Protein AF-A0A800DU21-F1 (afdb_monomer_lite)

Structure (mmCIF, N/CA/C/O backbone):
data_AF-A0A800DU21-F1
#
_entry.id   AF-A0A800DU21-F1
#
loop_
_atom_site.group_PDB
_atom_site.id
_atom_site.type_symbol
_atom_site.label_atom_id
_atom_site.label_alt_id
_atom_site.label_comp_id
_ato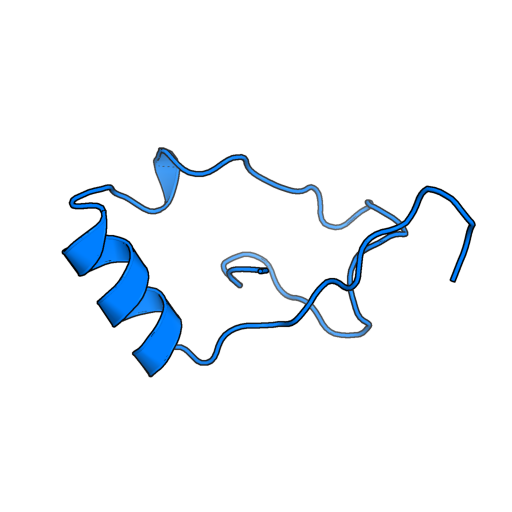m_site.label_asym_id
_atom_site.label_entity_id
_atom_site.label_seq_id
_atom_site.pdbx_PDB_ins_code
_atom_site.Cartn_x
_atom_site.Cartn_y
_atom_site.Cartn_z
_a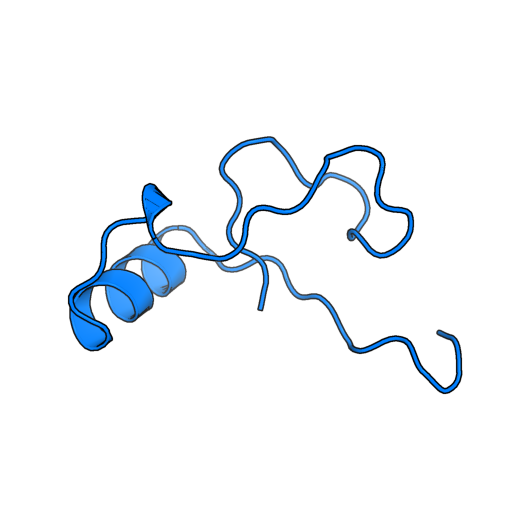tom_site.occupancy
_atom_site.B_iso_or_equiv
_atom_site.auth_seq_id
_atom_site.auth_comp_id
_atom_site.auth_asym_id
_atom_site.auth_atom_id
_atom_site.pdbx_PDB_model_num
ATOM 1 N N . MET A 1 1 ? 4.805 -3.853 -20.977 1.00 61.72 1 MET A N 1
ATOM 2 C CA . MET A 1 1 ? 3.637 -4.585 -20.444 1.00 61.72 1 MET A CA 1
ATOM 3 C C . MET A 1 1 ? 3.739 -6.018 -20.922 1.00 61.72 1 MET A C 1
ATOM 5 O O . MET A 1 1 ? 3.710 -6.239 -22.125 1.00 61.72 1 MET A O 1
ATOM 9 N N . HIS A 1 2 ? 3.948 -6.955 -20.001 1.00 73.25 2 HIS A N 1
ATOM 10 C CA . HIS A 1 2 ? 3.989 -8.387 -20.309 1.00 73.25 2 HIS A CA 1
ATOM 11 C C . HIS A 1 2 ? 2.597 -9.010 -20.178 1.00 73.25 2 HIS A C 1
ATOM 13 O O . HIS A 1 2 ? 1.719 -8.431 -19.545 1.00 73.25 2 HIS A O 1
ATOM 19 N N . ILE A 1 3 ? 2.425 -10.217 -20.721 1.00 82.62 3 ILE A N 1
ATOM 20 C CA . ILE A 1 3 ? 1.152 -10.961 -20.722 1.00 82.62 3 ILE A CA 1
ATOM 21 C C . ILE A 1 3 ? 0.591 -11.152 -19.300 1.00 82.62 3 ILE A C 1
ATOM 23 O O . ILE A 1 3 ? -0.618 -11.128 -19.107 1.00 82.62 3 ILE A O 1
ATOM 27 N N . LEU A 1 4 ? 1.466 -11.299 -18.299 1.00 87.06 4 LEU A N 1
ATOM 28 C CA . LEU A 1 4 ? 1.089 -11.552 -16.903 1.00 87.06 4 LEU A CA 1
ATOM 29 C C . LEU A 1 4 ? 1.200 -10.320 -15.993 1.00 87.06 4 LEU A C 1
ATOM 31 O O . LEU A 1 4 ? 1.011 -10.438 -14.787 1.00 87.06 4 LEU A O 1
ATOM 35 N N . GLN A 1 5 ? 1.538 -9.147 -16.536 1.00 84.19 5 GLN A N 1
ATOM 36 C CA . GLN A 1 5 ? 1.759 -7.951 -15.727 1.00 84.19 5 GLN A CA 1
ATOM 37 C C . GLN A 1 5 ? 0.496 -7.074 -15.710 1.00 84.19 5 GLN A C 1
ATOM 39 O O . GLN A 1 5 ? 0.162 -6.483 -16.743 1.00 84.19 5 GLN A O 1
ATOM 44 N N . PRO A 1 6 ? -0.200 -6.950 -14.564 1.00 85.94 6 PRO A N 1
ATOM 45 C CA . PRO A 1 6 ? -1.343 -6.055 -14.442 1.00 85.94 6 PRO A CA 1
ATOM 46 C C . PRO A 1 6 ? -0.914 -4.582 -14.501 1.00 85.94 6 PRO A C 1
ATOM 48 O O . PRO A 1 6 ? 0.263 -4.231 -14.388 1.00 85.94 6 PRO A O 1
ATOM 51 N N . LYS A 1 7 ? -1.894 -3.696 -14.699 1.00 83.69 7 LYS A N 1
ATOM 52 C CA . LYS A 1 7 ? -1.667 -2.248 -14.718 1.00 83.69 7 LYS A CA 1
ATOM 53 C C . LYS A 1 7 ? -1.640 -1.720 -13.287 1.00 83.69 7 LYS A C 1
ATOM 55 O O . LYS A 1 7 ? -2.694 -1.584 -12.687 1.00 83.69 7 LYS A O 1
ATOM 60 N N . HIS A 1 8 ? -0.452 -1.398 -12.787 1.00 86.00 8 HIS A N 1
ATOM 61 C CA . HIS A 1 8 ? -0.272 -0.776 -11.477 1.00 86.00 8 HIS A CA 1
ATOM 62 C C . HIS A 1 8 ? -0.453 0.743 -11.550 1.00 86.00 8 HIS A C 1
ATOM 64 O O . HIS A 1 8 ? 0.290 1.432 -12.255 1.00 86.00 8 HIS A O 1
ATOM 70 N N . ILE A 1 9 ? -1.421 1.270 -10.802 1.00 86.75 9 ILE A N 1
ATOM 71 C CA . ILE A 1 9 ? -1.751 2.695 -10.745 1.00 86.75 9 ILE A CA 1
ATOM 72 C C . ILE A 1 9 ? -1.525 3.205 -9.323 1.00 86.75 9 ILE A C 1
ATOM 74 O O . ILE A 1 9 ? -2.013 2.637 -8.346 1.00 86.75 9 ILE A O 1
ATOM 78 N N . LYS A 1 10 ? -0.803 4.322 -9.199 1.00 86.88 10 LYS A N 1
ATOM 79 C CA . LYS A 1 10 ? -0.639 5.022 -7.923 1.00 86.88 10 LYS A CA 1
ATOM 80 C C . LYS A 1 10 ? -1.940 5.734 -7.547 1.00 86.88 10 LYS A C 1
ATOM 82 O O . LYS A 1 10 ? -2.392 6.619 -8.274 1.00 86.88 10 LYS A O 1
ATOM 87 N N . LEU A 1 11 ? -2.512 5.381 -6.397 1.00 86.06 11 LEU A N 1
ATOM 88 C CA . LEU A 1 11 ? -3.684 6.065 -5.849 1.00 86.06 11 LEU A CA 1
ATOM 89 C C . LEU A 1 11 ? -3.302 7.435 -5.280 1.00 86.06 11 LEU A C 1
ATOM 91 O O . LEU A 1 11 ? -2.244 7.605 -4.664 1.00 86.06 11 LEU A O 1
ATOM 95 N N . LYS A 1 12 ? -4.196 8.417 -5.427 1.00 88.12 12 LYS A N 1
ATOM 96 C CA . LYS A 1 12 ? -4.054 9.695 -4.720 1.00 88.12 12 LYS A CA 1
ATOM 97 C C . LYS A 1 12 ? -4.289 9.486 -3.219 1.00 88.12 12 LYS A C 1
ATOM 99 O O . LYS A 1 12 ? -5.079 8.623 -2.833 1.00 88.12 12 LYS A O 1
ATOM 104 N N . PRO A 1 13 ? -3.702 10.323 -2.345 1.00 84.31 13 PRO A N 1
ATOM 105 C CA . PRO A 1 13 ? -3.860 10.179 -0.895 1.00 84.31 13 PRO A CA 1
ATOM 106 C C . PRO A 1 13 ? -5.322 10.260 -0.420 1.00 84.31 13 PRO A C 1
ATOM 108 O O . PRO A 1 13 ? -5.663 9.667 0.600 1.00 84.31 13 PRO A O 1
ATOM 111 N N . GLY A 1 14 ? -6.194 10.973 -1.143 1.00 86.88 14 GLY A N 1
ATOM 112 C CA . GLY A 1 14 ? -7.631 11.018 -0.845 1.00 86.88 14 GLY A CA 1
ATOM 113 C C . GLY A 1 14 ? -8.346 9.696 -1.141 1.00 86.88 14 GLY A C 1
ATOM 114 O O . GLY A 1 14 ? -9.072 9.185 -0.293 1.00 86.88 14 GLY A O 1
ATOM 115 N N . GLU A 1 15 ? -8.083 9.112 -2.310 1.00 88.06 15 GLU A N 1
ATOM 116 C CA . GLU A 1 15 ? -8.672 7.838 -2.747 1.00 88.06 15 GLU A CA 1
ATOM 117 C C . GLU A 1 15 ? -8.167 6.670 -1.894 1.00 88.06 15 GLU A C 1
ATOM 119 O O . GLU A 1 15 ? -8.951 5.828 -1.466 1.00 88.06 15 GLU A O 1
ATOM 124 N N . ALA A 1 16 ? -6.874 6.672 -1.564 1.00 88.69 16 ALA A N 1
ATOM 125 C CA . ALA A 1 16 ? -6.261 5.708 -0.656 1.00 88.69 16 ALA A CA 1
ATOM 126 C C . ALA A 1 16 ? -6.956 5.681 0.718 1.00 88.69 16 ALA A C 1
ATOM 128 O O . ALA A 1 16 ? -7.244 4.610 1.250 1.00 88.69 16 ALA A O 1
ATOM 129 N N . LYS A 1 17 ? -7.272 6.852 1.291 1.00 88.38 17 LYS A N 1
ATOM 130 C CA . LYS A 1 17 ? -7.981 6.942 2.578 1.00 88.38 17 LYS A CA 1
ATOM 131 C C . LYS A 1 17 ? -9.422 6.446 2.496 1.00 88.38 17 LYS A C 1
ATOM 133 O O . LYS A 1 17 ? -9.886 5.834 3.453 1.00 88.38 17 LYS A O 1
ATOM 138 N N . LEU A 1 18 ? -10.127 6.731 1.401 1.00 91.94 18 LEU A N 1
ATOM 139 C CA . LEU A 1 18 ? -11.489 6.233 1.194 1.00 91.94 18 LEU A CA 1
ATOM 140 C C . LEU A 1 18 ? -11.493 4.708 1.092 1.00 91.94 18 LEU A C 1
ATOM 142 O O . LEU A 1 18 ? -12.229 4.067 1.830 1.00 91.94 18 LEU A O 1
ATOM 146 N N . LEU A 1 19 ? -10.587 4.135 0.300 1.00 89.75 19 LEU A N 1
ATOM 147 C CA . LEU A 1 19 ? -10.475 2.688 0.121 1.00 89.75 19 LEU A CA 1
ATOM 148 C C . LEU A 1 19 ? -10.139 1.958 1.432 1.00 89.75 19 LEU A C 1
ATOM 150 O O . LEU A 1 19 ? -10.741 0.935 1.748 1.00 89.75 19 LEU A O 1
ATOM 154 N N . LEU A 1 20 ? -9.225 2.509 2.240 1.00 90.06 20 LEU A N 1
ATOM 155 C CA . LEU A 1 20 ? -8.918 1.967 3.570 1.00 90.06 20 LEU A CA 1
ATOM 156 C C . LEU A 1 20 ? -10.125 2.028 4.522 1.00 90.06 20 LEU A C 1
ATOM 158 O O . LEU A 1 20 ? -10.328 1.103 5.307 1.00 90.06 20 LEU A O 1
ATOM 162 N N . LYS A 1 21 ? -10.936 3.094 4.446 1.00 92.44 21 LYS A N 1
ATOM 163 C CA . LYS A 1 21 ? -12.171 3.226 5.236 1.00 92.44 21 LYS A CA 1
ATOM 164 C C . LYS A 1 21 ? -13.256 2.252 4.783 1.00 92.44 21 LYS A C 1
ATOM 166 O O . LYS A 1 21 ? -13.882 1.636 5.635 1.00 92.44 21 LYS A O 1
ATOM 171 N N . GLU A 1 22 ? -13.467 2.109 3.477 1.00 93.69 22 GLU A N 1
ATOM 172 C CA . GLU A 1 22 ? -14.464 1.195 2.901 1.00 93.69 22 GLU A CA 1
ATOM 173 C C . GLU A 1 22 ? -14.171 -0.260 3.261 1.00 93.69 22 GLU A C 1
ATOM 175 O O . GLU A 1 22 ? -15.073 -1.003 3.637 1.00 93.69 22 GLU A O 1
ATOM 180 N N . LEU A 1 23 ? -12.897 -0.651 3.201 1.00 91.81 23 LEU A N 1
ATOM 181 C CA . LEU A 1 23 ? -12.453 -1.993 3.566 1.00 91.81 23 LEU A CA 1
ATOM 182 C C . LEU A 1 23 ? -12.298 -2.183 5.083 1.00 91.81 23 LEU A C 1
ATOM 184 O O .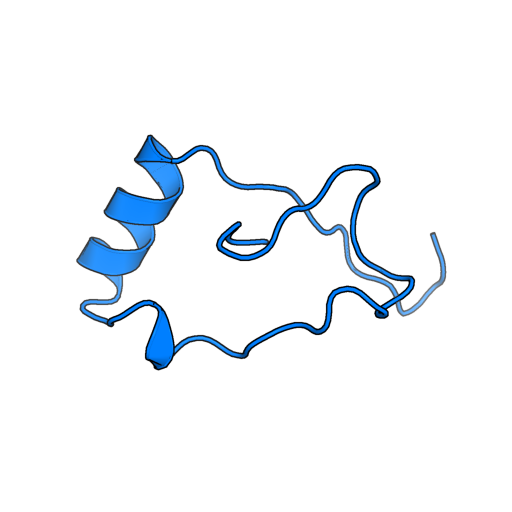 LEU A 1 23 ? -12.099 -3.308 5.529 1.00 91.81 23 LEU A O 1
ATOM 188 N N 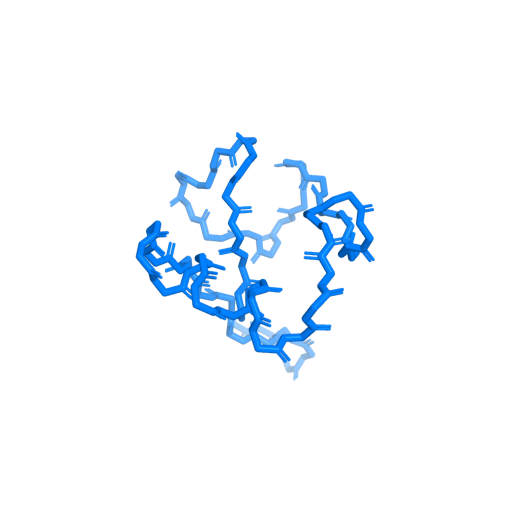. ASN A 1 24 ? -12.393 -1.105 5.871 1.00 92.44 24 ASN A N 1
ATOM 189 C CA . ASN A 1 24 ? -12.196 -1.088 7.322 1.00 92.44 24 ASN A CA 1
ATOM 190 C C . ASN A 1 24 ? -10.892 -1.786 7.762 1.00 92.44 24 ASN A C 1
ATOM 192 O O . ASN A 1 24 ? -10.859 -2.557 8.722 1.00 92.44 24 ASN A O 1
ATOM 196 N N . ILE A 1 25 ? -9.811 -1.524 7.022 1.00 92.25 25 ILE A N 1
ATOM 197 C CA . ILE A 1 25 ? -8.483 -2.093 7.266 1.00 92.25 25 ILE A CA 1
ATOM 198 C C . ILE A 1 25 ? -7.441 -1.002 7.472 1.00 92.25 25 ILE A C 1
ATOM 200 O O . ILE A 1 25 ? -7.543 0.133 7.003 1.00 92.25 25 ILE A O 1
ATOM 204 N N . THR A 1 26 ? -6.372 -1.386 8.151 1.00 88.75 26 THR A N 1
ATOM 205 C CA . THR A 1 26 ? -5.162 -0.586 8.289 1.00 88.75 26 THR A CA 1
ATOM 206 C C . THR A 1 26 ? -4.230 -0.811 7.093 1.00 88.75 26 THR A C 1
ATOM 208 O O . THR A 1 26 ? -4.206 -1.899 6.515 1.00 88.75 26 THR A O 1
ATOM 211 N N . PRO A 1 27 ? -3.383 0.171 6.735 1.00 85.00 27 PRO A N 1
ATOM 212 C CA . PRO A 1 27 ? -2.414 0.009 5.648 1.00 85.00 27 PRO A CA 1
ATOM 213 C C . PRO A 1 27 ? -1.395 -1.115 5.902 1.00 85.00 27 PRO A C 1
ATOM 215 O O . PRO A 1 27 ? -0.786 -1.609 4.960 1.00 85.00 27 PRO A O 1
ATOM 218 N N . LEU A 1 28 ? -1.215 -1.555 7.155 1.00 87.81 28 LEU A N 1
ATOM 219 C CA . LEU A 1 28 ? -0.355 -2.695 7.488 1.00 87.81 28 LEU A CA 1
ATOM 220 C C . LEU A 1 28 ? -0.957 -4.050 7.098 1.00 87.81 28 LEU A C 1
ATOM 222 O O . LEU A 1 28 ? -0.198 -5.008 6.968 1.00 87.81 28 LEU A O 1
ATOM 226 N N . GLN A 1 29 ? -2.280 -4.125 6.936 1.00 90.19 29 GLN A N 1
ATOM 227 C CA . GLN A 1 29 ? -2.997 -5.344 6.549 1.00 90.19 29 GLN A CA 1
ATOM 228 C C . GLN A 1 29 ? -3.028 -5.554 5.031 1.00 90.19 29 GLN A C 1
ATOM 230 O O . GLN A 1 29 ? -3.377 -6.640 4.577 1.00 90.19 29 GLN A O 1
ATOM 235 N N . LEU A 1 30 ? -2.653 -4.543 4.243 1.00 89.25 30 LEU A N 1
ATOM 236 C CA . LEU A 1 30 ? -2.507 -4.690 2.800 1.00 89.25 30 LEU A CA 1
ATOM 237 C C . LEU A 1 30 ? -1.237 -5.490 2.455 1.00 89.25 30 LEU A C 1
ATOM 239 O O . LEU A 1 30 ? -0.218 -5.352 3.143 1.00 89.25 30 LEU A O 1
ATOM 243 N N . PRO A 1 31 ? -1.254 -6.281 1.365 1.00 89.50 31 PRO A N 1
ATOM 244 C CA . PRO A 1 31 ? -0.045 -6.879 0.814 1.00 89.50 31 PRO A CA 1
ATOM 245 C C . PRO A 1 31 ? 0.998 -5.800 0.523 1.00 89.50 31 PRO A C 1
ATOM 247 O O . PRO A 1 31 ? 0.748 -4.842 -0.210 1.00 89.50 31 PRO A O 1
ATOM 250 N N . LYS A 1 32 ? 2.176 -5.941 1.129 1.00 89.19 32 LYS A N 1
ATOM 251 C CA . LYS A 1 32 ? 3.266 -4.979 0.970 1.00 89.19 32 LYS A CA 1
ATOM 252 C C . LYS A 1 32 ? 4.064 -5.317 -0.274 1.00 89.19 32 LYS A C 1
ATOM 254 O O . LYS A 1 32 ? 4.385 -6.478 -0.511 1.00 89.19 32 LYS A O 1
ATOM 259 N N . ILE A 1 33 ? 4.440 -4.286 -1.017 1.00 87.25 33 ILE A N 1
ATOM 260 C CA . ILE A 1 33 ? 5.257 -4.423 -2.218 1.00 87.25 33 ILE A CA 1
ATOM 261 C C . ILE A 1 33 ? 6.652 -3.866 -1.922 1.00 87.25 33 ILE A C 1
ATOM 263 O O . ILE A 1 33 ? 6.805 -2.849 -1.240 1.00 87.25 33 ILE A O 1
ATOM 267 N N . SER A 1 34 ? 7.688 -4.555 -2.399 1.00 86.25 34 SER A N 1
ATOM 268 C CA . SER A 1 34 ? 9.069 -4.097 -2.258 1.00 86.25 34 SER A CA 1
ATOM 269 C C . SER A 1 34 ? 9.372 -2.983 -3.257 1.00 86.25 34 SER A C 1
ATOM 271 O O . SER A 1 34 ? 8.990 -3.065 -4.418 1.00 86.25 34 SER A O 1
ATOM 273 N N . LYS A 1 35 ? 10.165 -1.984 -2.853 1.00 83.75 35 LYS A N 1
ATOM 274 C CA . LYS A 1 35 ? 10.652 -0.936 -3.771 1.00 83.75 35 LYS A CA 1
ATOM 275 C C . LYS A 1 35 ? 11.523 -1.493 -4.910 1.00 83.75 35 LYS A C 1
ATOM 277 O O . LYS A 1 35 ? 11.727 -0.824 -5.913 1.00 83.75 35 LYS A O 1
ATOM 282 N N . LYS A 1 36 ? 12.068 -2.701 -4.739 1.00 84.12 36 LYS A N 1
ATOM 283 C CA . LYS A 1 36 ? 12.889 -3.387 -5.748 1.00 84.12 36 LYS A CA 1
ATOM 284 C C . LYS A 1 36 ? 12.058 -4.125 -6.802 1.00 84.12 36 LYS A C 1
ATOM 286 O O . LYS A 1 36 ? 12.643 -4.735 -7.690 1.00 84.12 36 LYS A O 1
ATOM 291 N N . ASP A 1 37 ? 10.735 -4.139 -6.668 1.00 84.31 37 ASP A N 1
ATOM 292 C CA . ASP A 1 37 ? 9.872 -4.852 -7.597 1.00 84.31 37 ASP A CA 1
ATOM 293 C C . ASP A 1 37 ? 9.812 -4.106 -8.950 1.00 84.31 37 ASP A C 1
ATOM 295 O O . ASP A 1 37 ? 9.519 -2.906 -8.983 1.00 84.31 37 ASP A O 1
ATOM 299 N N . PRO A 1 38 ? 10.127 -4.785 -10.071 1.00 82.44 38 PRO A N 1
ATOM 300 C CA . PRO A 1 38 ? 10.227 -4.161 -11.390 1.00 82.44 38 PRO A CA 1
ATOM 301 C C . PRO A 1 38 ? 8.864 -3.790 -11.986 1.00 82.44 38 PRO A C 1
ATOM 303 O O . PRO A 1 38 ? 8.810 -3.132 -13.024 1.00 82.44 38 PRO A O 1
ATOM 306 N N .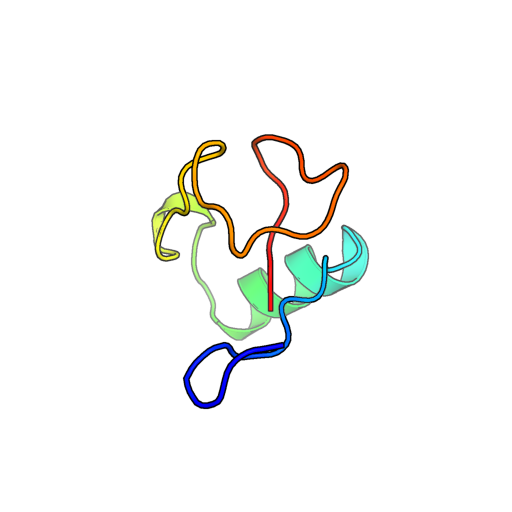 ALA A 1 39 ? 7.761 -4.229 -11.377 1.00 82.06 39 ALA A N 1
ATOM 307 C CA . ALA A 1 39 ? 6.423 -3.909 -11.833 1.00 82.06 39 ALA A CA 1
ATOM 308 C C . ALA A 1 39 ? 5.891 -2.589 -11.258 1.00 82.06 39 ALA A C 1
ATOM 310 O O . ALA A 1 39 ? 4.804 -2.175 -11.665 1.00 82.06 39 ALA A O 1
ATOM 311 N N . LEU A 1 40 ? 6.610 -1.918 -10.347 1.00 82.06 40 LEU A N 1
ATOM 312 C CA . LEU A 1 40 ? 6.186 -0.613 -9.836 1.00 82.06 40 LEU A CA 1
ATOM 313 C C . LEU A 1 40 ? 6.284 0.471 -10.916 1.00 82.06 40 LEU A C 1
ATOM 315 O O . LEU A 1 40 ? 7.241 0.489 -11.692 1.00 82.06 40 LEU A O 1
ATOM 319 N N . PRO A 1 41 ? 5.338 1.424 -10.933 1.00 80.31 41 PRO A N 1
ATOM 320 C CA . PRO A 1 41 ? 5.475 2.620 -11.749 1.00 80.31 41 PRO A CA 1
ATOM 321 C C . PRO A 1 41 ? 6.686 3.455 -11.302 1.00 80.31 41 PRO A C 1
ATOM 323 O O . PRO A 1 41 ? 7.028 3.508 -10.114 1.00 80.31 41 PRO A O 1
ATOM 326 N N . GLU A 1 42 ? 7.321 4.139 -12.256 1.00 75.75 42 GLU A N 1
ATOM 327 C CA . GLU A 1 42 ? 8.455 5.023 -11.981 1.00 75.75 42 GLU A CA 1
ATOM 328 C C . GLU A 1 42 ? 8.056 6.119 -10.976 1.00 75.75 42 GLU A C 1
ATOM 330 O O . GLU A 1 42 ? 7.024 6.775 -11.116 1.00 75.75 42 GLU A O 1
ATOM 335 N N . GLY A 1 43 ? 8.862 6.305 -9.925 1.00 76.12 43 GLY A N 1
ATOM 336 C CA . GLY A 1 43 ? 8.612 7.320 -8.892 1.00 76.12 43 GLY A CA 1
ATOM 337 C C . GLY A 1 43 ? 7.707 6.888 -7.729 1.00 76.12 43 GLY A C 1
ATOM 338 O O . GLY A 1 43 ? 7.325 7.733 -6.918 1.00 76.12 43 GLY A O 1
ATOM 339 N N . ALA A 1 44 ? 7.378 5.599 -7.603 1.00 80.75 44 ALA A N 1
ATOM 340 C CA . ALA A 1 44 ? 6.717 5.073 -6.409 1.00 80.75 44 ALA A CA 1
ATOM 341 C C . ALA A 1 44 ? 7.626 5.161 -5.162 1.00 80.75 44 ALA A C 1
ATOM 343 O O . ALA A 1 44 ? 8.802 4.772 -5.177 1.00 80.75 44 ALA A O 1
ATOM 344 N N . VAL A 1 45 ? 7.073 5.677 -4.063 1.00 83.19 45 VAL A N 1
ATOM 345 C CA . VAL A 1 45 ? 7.769 5.898 -2.788 1.00 83.19 45 VAL A CA 1
ATOM 346 C C . VAL A 1 45 ? 7.208 4.960 -1.718 1.00 83.19 45 VAL A C 1
ATOM 348 O O . VAL A 1 45 ? 6.075 4.489 -1.798 1.00 83.19 45 VAL A O 1
A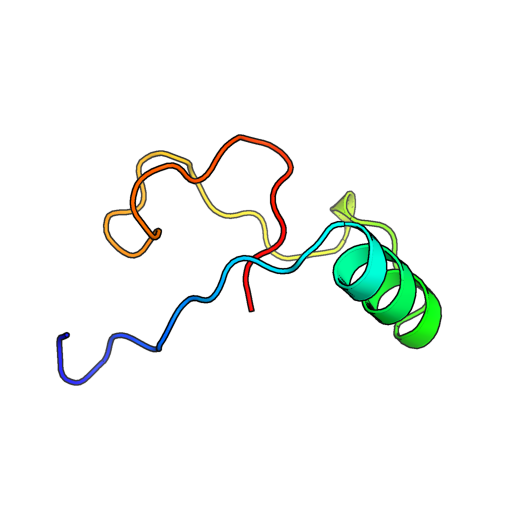TOM 351 N N . ALA A 1 46 ? 8.011 4.667 -0.693 1.00 80.69 46 ALA A N 1
ATOM 352 C CA . ALA A 1 46 ? 7.551 3.898 0.457 1.00 80.69 46 ALA A CA 1
ATOM 353 C C . ALA A 1 46 ? 6.351 4.598 1.123 1.00 80.69 46 ALA A C 1
ATOM 355 O O . ALA A 1 46 ? 6.456 5.754 1.527 1.00 80.69 46 ALA A O 1
ATOM 356 N N . GLY A 1 47 ? 5.228 3.885 1.233 1.00 82.44 47 GLY A N 1
ATOM 357 C CA . GLY A 1 47 ? 3.968 4.408 1.769 1.00 82.44 47 GLY A CA 1
ATOM 358 C C . GLY A 1 47 ? 2.908 4.725 0.711 1.00 82.44 47 GLY A C 1
ATOM 359 O O . GLY A 1 47 ? 1.761 4.973 1.080 1.00 82.44 47 GLY A O 1
ATOM 360 N N . ASP A 1 48 ? 3.248 4.674 -0.581 1.00 85.81 48 ASP A N 1
ATOM 361 C CA . ASP A 1 48 ? 2.253 4.751 -1.651 1.00 85.81 48 ASP A CA 1
ATOM 362 C C . ASP A 1 48 ? 1.387 3.481 -1.696 1.00 85.81 48 ASP A C 1
ATOM 364 O O . ASP A 1 48 ? 1.875 2.368 -1.489 1.00 85.81 48 ASP A O 1
ATOM 368 N N . ILE A 1 49 ? 0.097 3.650 -2.005 1.00 85.00 49 ILE A N 1
ATOM 369 C CA . ILE A 1 49 ? -0.835 2.542 -2.244 1.00 85.00 49 ILE A CA 1
ATOM 370 C C . ILE A 1 49 ? -1.039 2.402 -3.751 1.00 85.00 49 ILE A C 1
ATOM 372 O O . ILE A 1 49 ? -1.360 3.373 -4.442 1.00 85.00 49 ILE A O 1
ATOM 376 N N . ILE A 1 50 ? -0.834 1.185 -4.244 1.00 87.06 50 ILE A N 1
ATOM 377 C CA . ILE A 1 50 ? -0.942 0.826 -5.657 1.00 87.06 50 ILE A CA 1
ATOM 378 C C . ILE A 1 50 ? -2.213 -0.003 -5.842 1.00 87.06 50 ILE A C 1
ATOM 380 O O . ILE A 1 50 ? -2.499 -0.880 -5.025 1.00 87.06 50 ILE A O 1
ATOM 384 N N . LYS A 1 51 ? -2.965 0.297 -6.900 1.00 85.44 51 LYS A N 1
ATOM 385 C CA . LYS A 1 51 ? -4.151 -0.443 -7.337 1.00 85.44 51 LYS A CA 1
ATOM 386 C C . LYS A 1 51 ? -3.926 -1.069 -8.704 1.00 85.44 51 LYS A C 1
ATOM 388 O O . LYS A 1 51 ? -3.198 -0.446 -9.512 1.00 85.44 51 LYS A O 1
#

Foldseek 3Di:
DDPPQDDKDWDDPVVVVVVCVVVVHDPVPDDDDDPPDPSDDPPDDPPIDID

Sequence (51 aa):
MHILQPKHIKLKPGEAKLLLKELNITPLQLPKISKKDPALPEGAVAGDIIK

pLDDT: mean 85.44, std 5.42, range [61.72, 93.69]

Secondary structure (DSSP, 8-state):
--TT-----BPPHHHHHHHHHHTT--GGGSPP--TT-TTSPTT--TT--B-

Radius of gyration: 11.75 Å; chains: 1; bounding box: 27×23×29 Å